Protein AF-A0A1X7T2R7-F1 (afdb_monomer)

Sequence (106 aa):
MIQSKMESTTELTEEDEVELELRLSHFENLMDTRPVLLSSVLLRQNPHNVHEWHKRVALFEGRPSDIIKTFTEAVQAVNIEQAVGKPHTLWTAFAMFYETNNQLPE

Secondary structure (DSSP, 8-state):
--GGGTS------HHHHHHHHHHHHHHHHHHHHHHHHHHHHHHHH-TTBHHHHHHHHHTTTT-HHHHHHHHHHHHHH--GGG-BS-THHHHHHHHHHHHHTT----

Nearest PDB structures (foldseek):
  9fmd-assembly1_I  TM=8.246E-01  e=4.331E-09  Homo sapiens
  8xi2-assembly1_I  TM=9.491E-01  e=4.012E-07  Chlamydomonas reinhardtii
  8ch6-assembly1_z  TM=8.178E-01  e=5.324E-08  Homo sapiens
  8ro1-assembly1_I  TM=8.751E-01  e=1.484E-05  Caenorhabditis elegans

Radius of gyration: 22.39 Å; Cα contacts (8 Å, |Δi|>4): 59; chains: 1; bounding box: 40×24×78 Å

InterPro domains:
  IPR045075 Pre-mRNA-splicing factor Syf1-like [PTHR11246] (19-103)
  IPR056350 Pre-mRNA-splicing factor SYF1, central HAT repeats domain [PF23220] (4-78)

pLDDT: mean 86.32, std 13.49, range [44.16, 95.25]

Solvent-accessible surface area (backbone atoms only — not comparable to full-atom values): 6230 Å² total; per-residue (Å²): 133,71,69,76,69,71,70,67,68,66,82,72,46,76,66,54,50,52,52,49,51,54,52,48,54,52,49,50,53,53,59,70,47,43,64,59,52,52,44,52,52,54,39,70,75,42,53,26,35,45,62,60,51,54,53,47,42,62,75,31,67,98,36,68,71,57,32,54,50,50,53,54,50,46,65,74,53,39,47,80,93,68,39,46,74,61,68,68,52,58,57,52,53,52,51,51,52,36,56,76,65,70,66,63,81,133

Mean predicted aligned error: 8.52 Å

Structure (mmCIF, N/CA/C/O backbone):
data_AF-A0A1X7T2R7-F1
#
_entry.id   AF-A0A1X7T2R7-F1
#
loop_
_atom_site.group_PDB
_atom_site.id
_atom_site.type_symbol
_atom_site.label_atom_id
_atom_site.label_alt_id
_atom_site.label_comp_id
_atom_site.label_asym_id
_atom_site.label_entity_id
_atom_site.label_seq_id
_atom_site.pdbx_PDB_ins_code
_atom_site.Cartn_x
_atom_site.Cartn_y
_atom_site.Cartn_z
_atom_site.occupancy
_atom_site.B_iso_or_equiv
_atom_site.auth_seq_id
_atom_site.auth_comp_id
_atom_site.auth_asym_id
_atom_site.auth_atom_id
_atom_site.pdbx_PDB_model_num
ATOM 1 N N . MET A 1 1 ? -4.208 -5.221 54.210 1.00 45.84 1 MET A N 1
ATOM 2 C CA . MET A 1 1 ? -4.903 -4.029 53.664 1.00 45.84 1 MET A CA 1
ATOM 3 C C . MET A 1 1 ? -4.746 -3.844 52.148 1.00 45.84 1 MET A C 1
ATOM 5 O O . MET A 1 1 ? -5.230 -2.845 51.638 1.00 45.84 1 MET A O 1
ATOM 9 N N . ILE A 1 2 ? -4.127 -4.776 51.405 1.00 50.03 2 ILE A N 1
ATOM 10 C CA . ILE A 1 2 ? -3.996 -4.664 49.935 1.00 50.03 2 ILE A CA 1
ATOM 11 C C . ILE A 1 2 ? -5.065 -5.498 49.196 1.00 50.03 2 ILE A C 1
ATOM 13 O O . ILE A 1 2 ? -5.468 -5.125 48.104 1.00 50.03 2 ILE A O 1
ATOM 17 N N . GLN A 1 3 ? -5.614 -6.553 49.815 1.00 44.97 3 GLN A N 1
ATOM 18 C CA . GLN A 1 3 ? -6.661 -7.385 49.196 1.00 44.97 3 GLN A CA 1
ATOM 19 C C . GLN A 1 3 ? -8.014 -6.670 49.034 1.00 44.97 3 GLN A C 1
ATOM 21 O O . GLN A 1 3 ? -8.621 -6.780 47.978 1.00 44.97 3 GLN A O 1
ATOM 26 N N . SER A 1 4 ? -8.435 -5.832 49.987 1.00 44.16 4 SER A N 1
ATOM 27 C CA . SER A 1 4 ? -9.729 -5.124 49.899 1.00 44.16 4 SER A CA 1
ATOM 28 C C . SER A 1 4 ? -9.790 -4.008 48.850 1.00 44.16 4 SER A C 1
ATOM 30 O O . SER A 1 4 ? -10.836 -3.394 48.684 1.00 44.16 4 SER A O 1
ATOM 32 N N . LYS A 1 5 ? -8.687 -3.707 48.149 1.00 46.25 5 LYS A N 1
ATOM 33 C CA . LYS A 1 5 ? -8.679 -2.716 47.059 1.00 46.25 5 LYS A CA 1
ATOM 34 C C . LYS A 1 5 ? -8.824 -3.347 45.672 1.00 46.25 5 LYS A C 1
ATOM 36 O O . LYS A 1 5 ? -9.016 -2.612 44.713 1.00 46.25 5 LYS A O 1
ATOM 41 N N . MET A 1 6 ? -8.760 -4.679 45.584 1.00 48.47 6 MET A N 1
ATOM 42 C CA . MET A 1 6 ? -9.027 -5.439 44.355 1.00 48.47 6 MET A CA 1
ATOM 43 C C . MET A 1 6 ? -10.481 -5.928 44.258 1.00 48.47 6 MET A C 1
ATOM 45 O O . MET A 1 6 ? -10.887 -6.358 43.189 1.00 48.47 6 MET A O 1
ATOM 49 N N . GLU A 1 7 ? -11.259 -5.833 45.342 1.00 45.34 7 GLU A N 1
ATOM 50 C CA . GLU A 1 7 ? -12.683 -6.222 45.394 1.00 45.34 7 GLU A CA 1
ATOM 51 C C . GLU A 1 7 ? -13.653 -5.053 45.178 1.00 45.34 7 GLU A C 1
ATOM 53 O O . GLU A 1 7 ? -14.857 -5.262 45.107 1.00 45.34 7 GLU A O 1
ATOM 58 N N . SER A 1 8 ? -13.158 -3.823 45.010 1.00 45.84 8 SER A N 1
ATOM 59 C CA . SER A 1 8 ? -13.969 -2.733 44.456 1.00 45.84 8 SER A CA 1
ATOM 60 C C . SER A 1 8 ? -13.907 -2.793 42.932 1.00 45.84 8 SER A C 1
ATOM 62 O O . SER A 1 8 ? -13.484 -1.839 42.279 1.00 45.84 8 SER A O 1
ATOM 64 N N . THR A 1 9 ? -14.295 -3.928 42.352 1.00 53.00 9 THR A N 1
ATOM 65 C CA . THR A 1 9 ? -14.835 -3.919 40.995 1.00 53.00 9 THR A CA 1
ATOM 66 C C . THR A 1 9 ? -16.160 -3.190 41.131 1.00 53.00 9 THR A C 1
ATOM 68 O O . THR A 1 9 ? -17.171 -3.789 41.476 1.00 53.00 9 THR A O 1
ATOM 71 N N . THR A 1 10 ? -16.098 -1.860 41.036 1.00 59.00 10 THR A N 1
ATOM 72 C CA . THR A 1 10 ? -17.259 -0.983 40.924 1.00 59.00 10 THR A CA 1
ATOM 73 C 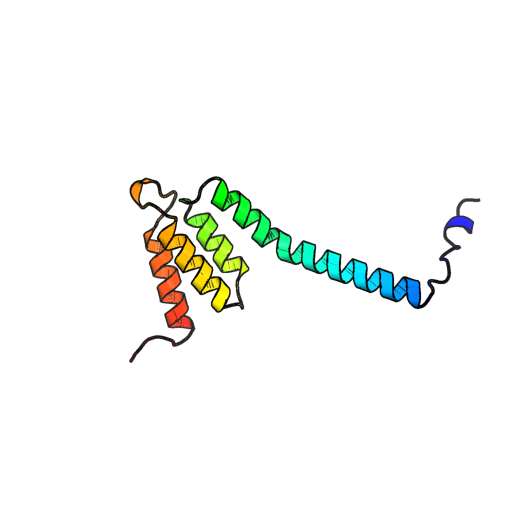C . THR A 1 10 ? -18.231 -1.671 39.979 1.00 59.00 10 THR A C 1
ATOM 75 O O . THR A 1 10 ? -17.814 -2.027 38.878 1.00 59.00 10 THR A O 1
ATOM 78 N N . GLU A 1 11 ? -19.454 -1.951 40.433 1.00 65.06 11 GLU A N 1
ATOM 79 C CA . GLU A 1 11 ? -20.509 -2.463 39.561 1.00 65.06 11 GLU A CA 1
ATOM 80 C C . GLU A 1 11 ? -20.598 -1.487 38.384 1.00 65.06 11 GLU A C 1
ATOM 82 O O . GLU A 1 11 ? -20.989 -0.333 38.566 1.00 65.06 11 GLU A O 1
ATOM 87 N N . LEU A 1 12 ? -20.083 -1.903 37.224 1.00 68.31 12 LEU A N 1
ATOM 88 C CA . LEU A 1 12 ? -20.132 -1.103 36.010 1.00 68.31 12 LEU A CA 1
ATOM 89 C C . LEU A 1 12 ? -21.610 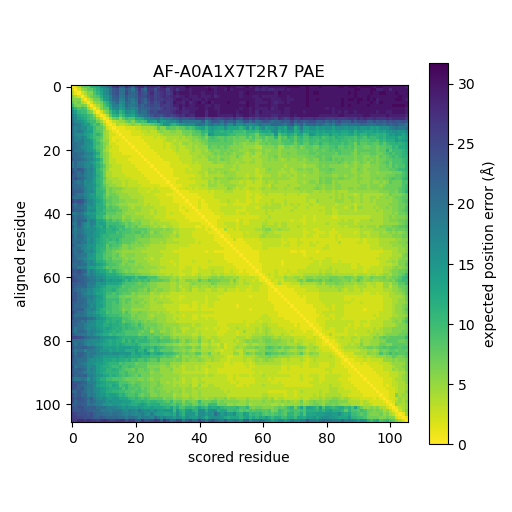-0.951 35.684 1.00 68.31 12 LEU A C 1
ATOM 91 O O . LEU A 1 12 ? -22.340 -1.941 35.625 1.00 68.31 12 LEU A O 1
ATOM 95 N N . THR A 1 13 ? -22.069 0.286 35.555 1.00 84.69 13 THR A N 1
ATOM 96 C CA . THR A 1 13 ? -23.436 0.513 35.098 1.00 84.69 13 THR A CA 1
ATOM 97 C C . THR A 1 13 ? -23.539 0.114 33.626 1.00 84.69 13 THR A C 1
ATOM 99 O O . THR A 1 13 ? -22.538 0.114 32.909 1.00 84.69 13 THR A O 1
ATOM 102 N N . GLU A 1 14 ? -24.744 -0.195 33.142 1.00 85.94 14 GLU A N 1
ATOM 103 C CA . GLU A 1 14 ? -24.959 -0.473 31.710 1.00 85.94 14 GLU A CA 1
ATOM 104 C C . GLU A 1 14 ? -24.452 0.690 30.827 1.00 85.94 14 GLU A C 1
ATOM 106 O O . GLU A 1 14 ? -23.954 0.472 29.725 1.00 85.94 14 GLU A O 1
ATOM 111 N N . GLU A 1 15 ? -24.506 1.931 31.328 1.00 88.44 15 GLU A N 1
ATOM 112 C CA . GLU A 1 15 ? -23.949 3.110 30.653 1.00 88.44 15 GLU A CA 1
ATOM 113 C C . GLU A 1 15 ? -22.410 3.076 30.582 1.00 88.44 15 GLU A C 1
ATOM 115 O O . GLU A 1 15 ? -21.841 3.395 29.534 1.00 88.44 15 GLU A O 1
ATOM 120 N N . ASP A 1 16 ? -21.734 2.643 31.653 1.00 90.25 16 ASP A N 1
ATOM 121 C CA . ASP A 1 16 ? -20.272 2.487 31.681 1.00 90.25 16 ASP A CA 1
ATOM 122 C C . ASP A 1 16 ? -19.798 1.373 30.730 1.00 90.25 16 ASP A C 1
ATOM 124 O O . ASP A 1 16 ? -18.747 1.500 30.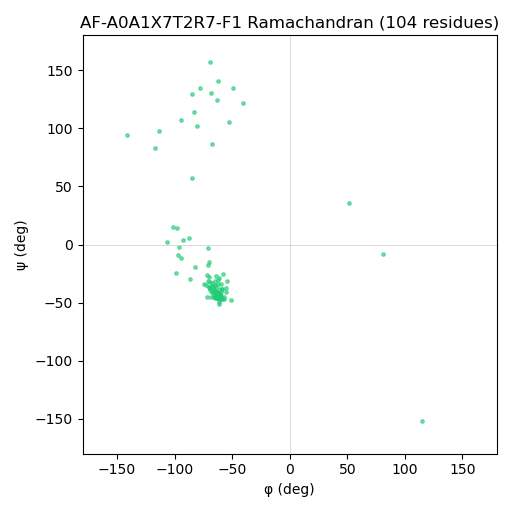094 1.00 90.25 16 ASP A O 1
ATOM 128 N N . GLU A 1 17 ? -20.568 0.285 30.606 1.00 88.75 17 GLU A N 1
ATOM 129 C CA . GLU A 1 17 ? -20.278 -0.815 29.677 1.00 88.75 17 GLU A CA 1
ATOM 130 C C . GLU A 1 17 ? -20.385 -0.364 28.216 1.00 88.75 17 GLU A C 1
ATOM 132 O O . GLU A 1 17 ? -19.479 -0.624 27.420 1.00 88.75 17 GLU A O 1
ATOM 137 N N . VAL A 1 18 ? -21.439 0.384 27.876 1.00 93.19 18 VAL A N 1
ATOM 138 C CA . VAL A 1 18 ? -21.630 0.950 26.531 1.00 93.19 18 VAL A CA 1
ATOM 139 C C . VAL A 1 18 ? -20.532 1.962 26.193 1.00 93.19 18 VAL A C 1
ATOM 141 O O . VAL A 1 18 ? -20.003 1.963 25.078 1.00 93.19 18 VAL A O 1
ATOM 144 N N . GLU A 1 19 ? -20.146 2.822 27.141 1.00 94.00 19 GLU A N 1
ATOM 145 C CA . GLU A 1 19 ? -19.043 3.760 26.923 1.00 94.00 19 GLU A CA 1
ATOM 146 C C . GLU A 1 19 ? -17.712 3.025 26.704 1.00 94.00 19 GLU A C 1
ATOM 148 O O . GLU A 1 19 ? -16.918 3.404 25.831 1.00 94.00 19 GLU A O 1
ATOM 153 N N . LEU A 1 20 ? -17.458 1.965 27.475 1.00 93.06 20 LEU A N 1
ATOM 154 C CA . LEU A 1 20 ? -16.268 1.140 27.317 1.00 93.06 20 LEU A CA 1
ATOM 155 C C . LEU A 1 20 ? -16.238 0.465 25.941 1.00 93.06 20 LEU A C 1
ATOM 157 O O . LEU A 1 20 ? -15.211 0.534 25.264 1.00 93.06 20 LEU A O 1
ATOM 161 N N . GLU A 1 21 ? -17.349 -0.126 25.504 1.00 94.00 21 GLU A N 1
ATOM 162 C CA . GLU A 1 21 ? -17.465 -0.759 24.188 1.00 94.00 21 GLU A CA 1
ATOM 163 C C . GLU A 1 21 ? -17.209 0.245 23.056 1.00 94.00 21 GLU A C 1
ATOM 165 O O . GLU A 1 21 ? -16.418 -0.024 22.148 1.00 94.00 21 GLU A O 1
ATOM 170 N N . LEU A 1 22 ? -17.773 1.454 23.148 1.00 95.25 22 LEU A N 1
ATOM 171 C CA . LEU A 1 22 ? -17.524 2.517 22.172 1.00 95.25 22 LEU A CA 1
ATOM 172 C C . LEU A 1 22 ? -16.039 2.913 22.118 1.00 95.25 22 LEU A C 1
ATOM 174 O O . LEU A 1 22 ? -15.474 3.101 21.037 1.00 95.25 22 LEU A O 1
ATOM 178 N N . ARG A 1 23 ? -15.382 3.046 23.277 1.00 94.62 23 ARG A N 1
ATOM 179 C CA . ARG A 1 23 ? -13.947 3.373 23.346 1.00 94.62 23 ARG A CA 1
ATOM 180 C C . ARG A 1 23 ? -13.084 2.250 22.776 1.00 94.62 23 ARG A C 1
ATOM 182 O O . ARG A 1 23 ? -12.108 2.548 22.085 1.00 94.62 23 ARG A O 1
ATOM 189 N N . LEU A 1 24 ? -13.437 0.992 23.035 1.00 95.06 24 LEU A N 1
ATOM 190 C CA . LEU A 1 24 ? -12.748 -0.170 22.477 1.00 95.06 24 LEU A CA 1
ATOM 191 C C . LEU A 1 24 ? -12.913 -0.228 20.956 1.00 95.06 24 LEU A C 1
ATOM 193 O O . LEU A 1 24 ? -11.911 -0.320 20.256 1.00 95.06 24 LEU A O 1
ATOM 197 N N . SER A 1 25 ? -14.127 -0.029 20.441 1.00 94.75 25 SER A N 1
ATOM 198 C CA . SER A 1 25 ? -14.401 0.039 19.000 1.00 94.75 25 SER A CA 1
ATOM 199 C C . SER A 1 25 ? -13.576 1.130 18.299 1.00 94.75 25 SER A C 1
ATOM 201 O O . SER A 1 25 ? -12.944 0.898 17.264 1.00 94.75 25 SER A O 1
ATOM 203 N N . HIS A 1 26 ? -13.495 2.328 18.890 1.00 94.69 26 HIS A N 1
ATOM 204 C CA . HIS A 1 26 ? -12.627 3.388 18.371 1.00 94.69 26 HIS A CA 1
ATOM 205 C C . HIS A 1 26 ? -11.143 3.012 18.410 1.00 94.69 26 HIS A C 1
ATOM 207 O O . HIS A 1 26 ? -10.402 3.325 17.475 1.00 94.69 26 HIS A O 1
ATOM 213 N N . PHE A 1 27 ? -10.692 2.366 19.485 1.00 95.12 27 PHE A N 1
ATOM 214 C CA . PHE A 1 27 ? -9.307 1.931 19.613 1.00 95.12 27 PHE A CA 1
ATOM 215 C C . PHE A 1 27 ? -8.949 0.873 18.567 1.00 95.12 27 PHE A C 1
ATOM 217 O O . PHE A 1 27 ? -7.913 1.003 17.918 1.00 95.12 27 PHE A O 1
ATOM 224 N N . GLU A 1 28 ? -9.805 -0.126 18.361 1.00 94.25 28 GLU A N 1
ATOM 225 C CA . GLU A 1 28 ? -9.636 -1.165 17.342 1.00 94.25 28 GLU A CA 1
ATOM 226 C C . GLU A 1 28 ? -9.514 -0.550 15.946 1.00 94.25 28 GLU A C 1
ATOM 228 O O . GLU A 1 28 ? -8.531 -0.798 15.251 1.00 94.25 28 GLU A O 1
ATOM 233 N N . ASN A 1 29 ? -10.396 0.388 15.593 1.00 91.94 29 ASN A N 1
ATOM 234 C CA . ASN A 1 29 ? -10.301 1.112 14.324 1.00 91.94 29 ASN A CA 1
ATOM 235 C C . ASN A 1 29 ? -8.963 1.879 14.173 1.00 91.94 29 ASN A C 1
ATOM 237 O O . ASN A 1 29 ? -8.344 1.909 13.104 1.00 91.94 29 ASN A O 1
ATOM 241 N N . LEU A 1 30 ? -8.447 2.484 15.249 1.00 92.94 30 LEU A N 1
ATOM 242 C CA . LEU A 1 30 ? -7.123 3.121 15.229 1.00 92.94 30 LEU A CA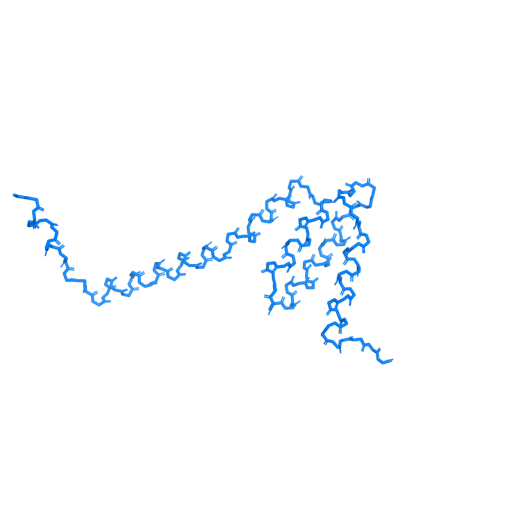 1
ATOM 243 C C . LEU A 1 30 ? -5.979 2.107 15.079 1.00 92.94 30 LEU A C 1
ATOM 245 O O . LEU A 1 30 ? -4.970 2.408 14.434 1.00 92.94 30 LEU A O 1
ATOM 249 N N . MET A 1 31 ? -6.107 0.918 15.671 1.00 92.94 31 MET A N 1
ATOM 250 C CA . MET A 1 31 ? -5.135 -0.162 15.490 1.00 92.94 31 MET A CA 1
ATOM 251 C C . MET A 1 31 ? -5.126 -0.652 14.040 1.00 92.94 31 MET A C 1
ATOM 253 O O . MET A 1 31 ? -4.046 -0.771 13.459 1.00 92.94 31 MET A O 1
ATOM 257 N N . ASP A 1 32 ? -6.301 -0.835 13.441 1.00 89.81 32 ASP A N 1
ATOM 258 C CA . ASP A 1 32 ? -6.467 -1.315 12.067 1.00 89.81 32 ASP A CA 1
ATOM 259 C C . ASP A 1 32 ? -5.963 -0.306 11.028 1.00 89.81 32 ASP A C 1
ATOM 261 O O . ASP A 1 32 ? -5.406 -0.674 9.993 1.00 89.81 32 ASP A O 1
ATOM 265 N N . THR A 1 33 ? -6.096 0.993 11.307 1.00 90.94 33 THR A N 1
ATOM 266 C CA . THR A 1 33 ? -5.645 2.062 10.397 1.00 90.94 33 THR A CA 1
ATOM 267 C C . THR A 1 33 ? -4.149 2.372 10.505 1.00 90.94 33 THR A C 1
ATOM 269 O O . THR A 1 33 ? -3.560 2.926 9.567 1.00 90.94 33 THR A O 1
ATOM 272 N N . ARG A 1 34 ? -3.486 1.984 11.604 1.00 93.88 34 ARG A N 1
ATOM 273 C CA . ARG A 1 34 ? -2.055 2.243 11.850 1.00 93.88 34 ARG A CA 1
ATOM 274 C C . ARG A 1 34 ? -1.131 1.817 10.694 1.00 93.88 34 ARG A C 1
ATOM 276 O O . ARG A 1 34 ? -0.280 2.632 10.321 1.00 93.88 34 ARG A O 1
ATOM 283 N N . PRO A 1 35 ? -1.240 0.610 10.100 1.00 91.69 35 PRO A N 1
ATOM 284 C CA . PRO A 1 35 ? -0.347 0.182 9.020 1.00 91.69 35 PRO A CA 1
ATOM 285 C C . PRO A 1 35 ? -0.451 1.080 7.780 1.00 91.69 35 PRO A C 1
ATOM 287 O O . PRO A 1 35 ? 0.560 1.419 7.161 1.00 91.69 35 PRO A O 1
ATOM 290 N N . VAL A 1 36 ? -1.666 1.532 7.450 1.00 90.81 36 VAL A N 1
ATOM 291 C CA . VAL A 1 36 ? -1.932 2.408 6.297 1.00 90.81 36 VAL A CA 1
ATOM 292 C C . VAL A 1 36 ? -1.346 3.804 6.522 1.00 90.81 36 VAL A C 1
ATOM 294 O O . VAL A 1 36 ? -0.770 4.408 5.609 1.00 90.81 36 VAL A O 1
ATOM 297 N N . LEU A 1 37 ? -1.445 4.324 7.747 1.00 91.00 37 LEU A N 1
ATOM 298 C CA . LEU A 1 37 ? -0.848 5.607 8.116 1.00 91.00 37 LEU A CA 1
ATOM 299 C C . LEU A 1 37 ? 0.680 5.549 8.063 1.00 91.00 37 LEU A C 1
ATOM 301 O O . LEU A 1 37 ? 1.302 6.444 7.489 1.00 91.00 37 LEU A O 1
ATOM 305 N N . LEU A 1 38 ? 1.282 4.472 8.575 1.00 93.12 38 LEU A N 1
ATOM 306 C CA . LEU A 1 38 ? 2.727 4.268 8.502 1.00 93.12 38 LEU A CA 1
ATOM 307 C C . LEU A 1 38 ? 3.209 4.206 7.046 1.00 93.12 38 LEU A C 1
ATOM 309 O O . LEU A 1 38 ? 4.140 4.922 6.679 1.00 93.12 38 LEU A O 1
ATOM 313 N N . SER A 1 39 ? 2.525 3.431 6.199 1.00 92.31 39 SER A N 1
ATOM 314 C CA . SER A 1 39 ? 2.792 3.397 4.755 1.00 92.31 39 SER A CA 1
ATOM 315 C C . SER A 1 39 ? 2.710 4.796 4.126 1.00 92.31 39 SER A C 1
ATOM 317 O O . SER A 1 39 ? 3.559 5.174 3.321 1.00 92.31 39 SER A O 1
ATOM 319 N N . SER A 1 40 ? 1.731 5.609 4.530 1.00 92.69 40 SER A N 1
ATOM 320 C CA . SER A 1 40 ? 1.578 6.983 4.031 1.00 92.69 40 SER A CA 1
ATOM 321 C C . SER A 1 40 ? 2.748 7.892 4.420 1.00 92.69 40 SER A C 1
ATOM 323 O O . SER A 1 40 ? 3.140 8.748 3.630 1.00 92.69 40 SER A O 1
ATOM 325 N N . VAL A 1 41 ? 3.325 7.717 5.612 1.00 94.31 41 VAL A N 1
ATOM 326 C CA . VAL A 1 41 ? 4.517 8.468 6.038 1.00 94.31 41 VAL A CA 1
ATOM 327 C C . VAL A 1 41 ? 5.742 8.047 5.225 1.00 94.31 41 VAL A C 1
ATOM 329 O O . VAL A 1 41 ? 6.462 8.915 4.733 1.00 94.31 41 VAL A O 1
ATOM 332 N N . LEU A 1 42 ? 5.953 6.743 5.023 1.00 92.56 42 LEU A N 1
ATOM 333 C CA . LEU A 1 42 ? 7.090 6.225 4.251 1.00 92.56 42 LEU A CA 1
ATOM 334 C C . LEU A 1 42 ? 7.059 6.698 2.791 1.00 92.56 42 LEU A C 1
ATOM 336 O O . LEU A 1 42 ? 8.079 7.135 2.259 1.00 92.56 42 LEU A O 1
ATOM 340 N N . LEU A 1 43 ? 5.881 6.705 2.166 1.00 93.06 43 LEU A N 1
ATOM 341 C CA . LEU A 1 43 ? 5.719 7.194 0.795 1.00 93.06 43 LEU A CA 1
ATOM 342 C C . LEU A 1 43 ? 5.877 8.715 0.673 1.00 93.06 43 LEU A C 1
ATOM 344 O O . LEU A 1 43 ? 6.322 9.197 -0.362 1.00 93.06 43 LEU A O 1
ATOM 348 N N . ARG A 1 44 ? 5.574 9.491 1.722 1.00 92.94 44 ARG A N 1
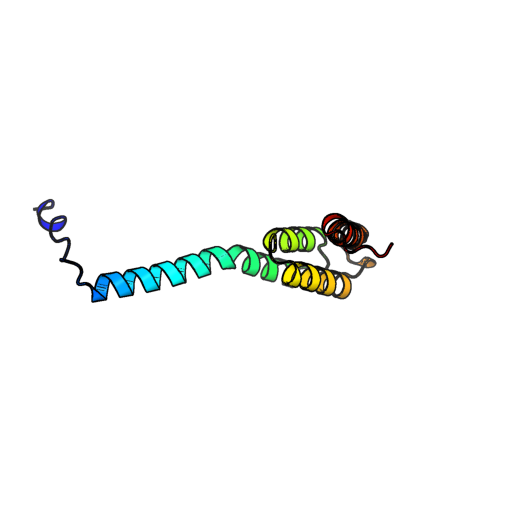ATOM 349 C CA . ARG A 1 44 ? 5.886 10.934 1.742 1.00 92.94 44 ARG A CA 1
ATOM 350 C C . ARG A 1 44 ? 7.383 11.204 1.866 1.00 92.94 44 ARG A C 1
ATOM 352 O O . ARG A 1 44 ? 7.846 12.217 1.354 1.00 92.94 44 ARG A O 1
ATOM 359 N N . GLN A 1 45 ? 8.125 10.329 2.547 1.00 92.31 45 GLN A N 1
ATOM 360 C CA . GLN A 1 45 ? 9.583 10.434 2.643 1.00 92.31 45 GLN A CA 1
ATOM 361 C C . GLN A 1 45 ? 10.258 10.091 1.315 1.00 92.31 45 GLN A C 1
ATOM 363 O O . GLN A 1 45 ? 11.168 10.798 0.892 1.00 92.31 45 GLN A O 1
ATOM 368 N N . ASN A 1 46 ? 9.820 9.011 0.663 1.00 91.69 46 ASN A N 1
ATOM 369 C CA . ASN A 1 46 ? 10.321 8.617 -0.646 1.00 91.69 46 ASN A CA 1
ATOM 370 C C . ASN A 1 46 ? 9.179 8.086 -1.532 1.00 91.69 46 ASN A C 1
ATOM 372 O O . ASN A 1 46 ? 8.882 6.886 -1.498 1.00 91.69 46 ASN A O 1
ATOM 376 N N . PRO A 1 47 ? 8.572 8.948 -2.367 1.00 92.88 47 PRO A N 1
ATOM 377 C CA . PRO A 1 47 ? 7.473 8.551 -3.246 1.00 92.88 47 PRO A CA 1
ATOM 378 C C . PRO A 1 47 ? 7.922 7.636 -4.392 1.00 92.88 47 PRO A C 1
ATOM 380 O O . PRO A 1 47 ? 7.089 6.987 -5.021 1.00 92.88 47 PRO A O 1
ATOM 383 N N . HIS A 1 48 ? 9.227 7.544 -4.660 1.00 92.56 48 HIS A N 1
ATOM 384 C CA . HIS A 1 48 ? 9.793 6.728 -5.736 1.00 92.56 48 HIS A CA 1
ATOM 385 C C . HIS A 1 48 ? 10.200 5.321 -5.268 1.00 92.56 48 HIS A C 1
ATOM 387 O O . HIS A 1 48 ? 10.760 4.540 -6.042 1.00 92.56 48 HIS A O 1
ATOM 393 N N . ASN A 1 49 ? 9.928 4.967 -4.007 1.00 93.69 49 ASN A N 1
ATOM 394 C CA . ASN A 1 49 ? 10.195 3.634 -3.486 1.00 93.69 49 ASN A CA 1
ATOM 395 C C . ASN A 1 49 ? 9.092 2.652 -3.897 1.00 93.69 49 ASN A C 1
ATOM 397 O O . ASN A 1 49 ? 8.019 2.589 -3.299 1.00 93.69 49 ASN A O 1
ATOM 401 N N . VAL A 1 50 ? 9.394 1.834 -4.903 1.00 92.75 50 VAL A N 1
ATOM 402 C CA . VAL A 1 50 ? 8.456 0.859 -5.472 1.00 92.75 50 VAL A CA 1
ATOM 403 C C . VAL A 1 50 ? 8.074 -0.227 -4.462 1.00 92.75 50 VAL A C 1
ATOM 405 O O . VAL A 1 50 ? 6.957 -0.737 -4.483 1.00 92.75 50 VAL A O 1
ATOM 408 N N . HIS A 1 51 ? 8.979 -0.585 -3.552 1.00 93.19 51 HIS A N 1
ATOM 409 C CA . HIS A 1 51 ? 8.730 -1.649 -2.585 1.00 93.19 51 HIS A CA 1
ATOM 410 C C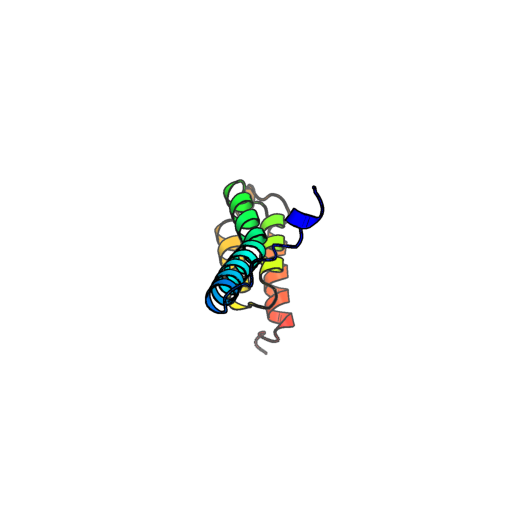 . HIS A 1 51 ? 7.682 -1.242 -1.538 1.00 93.19 51 HIS A C 1
ATOM 412 O O . HIS A 1 51 ? 6.836 -2.052 -1.162 1.00 93.19 51 HIS A O 1
ATOM 418 N N . GLU A 1 52 ? 7.688 0.024 -1.115 1.00 93.88 52 GLU A N 1
ATOM 419 C CA . GLU A 1 52 ? 6.678 0.558 -0.193 1.00 93.88 52 GLU A CA 1
ATOM 420 C C . GLU A 1 52 ? 5.295 0.679 -0.846 1.00 93.88 52 GLU A C 1
ATOM 422 O O . GLU A 1 52 ? 4.283 0.438 -0.186 1.00 93.88 52 GLU A O 1
ATOM 427 N N . TRP A 1 53 ? 5.235 0.952 -2.154 1.00 94.75 53 TRP A N 1
ATOM 428 C CA . TRP A 1 53 ? 3.980 0.900 -2.910 1.00 94.75 53 TRP A CA 1
ATOM 429 C C . TRP A 1 53 ? 3.381 -0.511 -2.945 1.00 94.75 53 TRP A C 1
ATOM 431 O O . TRP A 1 53 ? 2.190 -0.668 -2.684 1.00 94.75 53 TRP A O 1
ATOM 441 N N . HIS A 1 54 ? 4.194 -1.548 -3.173 1.00 93.19 54 HIS A N 1
ATOM 442 C CA . HIS A 1 54 ? 3.726 -2.943 -3.118 1.00 93.19 54 HIS A CA 1
ATOM 443 C C . HIS A 1 54 ? 3.227 -3.340 -1.728 1.00 93.19 54 HIS A C 1
ATOM 445 O O . HIS A 1 54 ? 2.161 -3.939 -1.602 1.00 93.19 54 HIS A O 1
ATOM 451 N N . LYS A 1 55 ? 3.951 -2.957 -0.668 1.00 93.50 55 LYS A N 1
ATOM 452 C CA . LYS A 1 55 ? 3.495 -3.188 0.712 1.00 93.50 55 LYS A CA 1
ATOM 453 C C . LYS A 1 55 ? 2.158 -2.510 0.984 1.00 93.50 55 LYS A C 1
ATOM 455 O O . LYS A 1 55 ? 1.298 -3.106 1.619 1.00 93.50 55 LYS A O 1
ATOM 460 N N . ARG A 1 56 ? 1.963 -1.283 0.490 1.00 93.69 56 ARG A N 1
ATOM 461 C CA . ARG A 1 56 ? 0.692 -0.563 0.627 1.00 93.69 56 ARG A CA 1
ATOM 462 C C . ARG A 1 56 ? -0.458 -1.303 -0.044 1.00 93.69 56 ARG A C 1
ATOM 464 O O . ARG A 1 56 ? -1.527 -1.384 0.543 1.00 93.69 56 ARG A O 1
ATOM 471 N N . VAL A 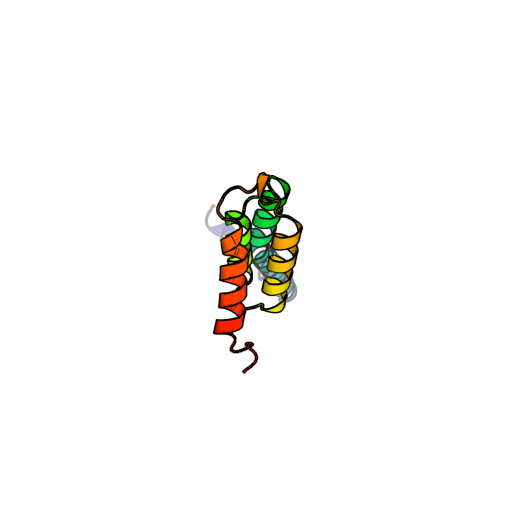1 57 ? -0.239 -1.853 -1.237 1.00 93.00 57 VAL A N 1
ATOM 472 C CA . VAL A 1 57 ? -1.253 -2.647 -1.945 1.00 93.00 57 VAL A CA 1
ATOM 473 C C . VAL A 1 57 ? -1.664 -3.875 -1.130 1.00 93.00 57 VAL A C 1
ATOM 475 O O . VAL A 1 57 ? -2.858 -4.123 -0.996 1.00 93.00 57 VAL A O 1
ATOM 478 N N . ALA A 1 58 ? -0.708 -4.579 -0.518 1.00 91.81 58 ALA A N 1
ATOM 479 C CA . ALA A 1 58 ? -1.001 -5.726 0.347 1.00 91.81 58 ALA A CA 1
ATOM 480 C C . ALA A 1 58 ? -1.859 -5.351 1.578 1.00 91.81 58 ALA A C 1
ATOM 482 O O . ALA A 1 58 ? -2.667 -6.144 2.044 1.00 91.81 58 ALA A O 1
ATOM 483 N N . LEU A 1 59 ? -1.763 -4.113 2.085 1.00 91.38 59 LEU A N 1
ATOM 484 C CA . LEU A 1 59 ? -2.627 -3.635 3.181 1.00 91.38 59 LEU A CA 1
ATOM 485 C C . LEU A 1 59 ? -4.093 -3.417 2.762 1.00 91.38 59 LEU A C 1
ATOM 487 O O . LEU A 1 59 ? -4.969 -3.295 3.619 1.00 91.38 59 LEU A O 1
ATOM 491 N N . PHE A 1 60 ? -4.364 -3.319 1.460 1.00 90.25 60 PHE A N 1
ATOM 492 C CA . PHE A 1 60 ? -5.704 -3.119 0.905 1.00 90.25 60 PHE A CA 1
ATOM 493 C C . PHE A 1 60 ? -6.321 -4.414 0.356 1.00 90.25 60 PHE A C 1
ATOM 495 O O . PHE A 1 60 ? -7.330 -4.355 -0.348 1.00 90.25 60 PHE A O 1
ATOM 502 N N . GLU A 1 61 ? -5.763 -5.581 0.693 1.00 86.06 61 GLU A N 1
ATOM 503 C CA . GLU A 1 61 ? -6.354 -6.881 0.363 1.00 86.06 61 GLU A CA 1
ATOM 504 C C . GLU A 1 61 ? -7.844 -6.940 0.757 1.00 86.06 61 GLU A C 1
ATOM 506 O O . GLU A 1 61 ? -8.260 -6.460 1.812 1.00 86.06 61 GLU A O 1
ATOM 511 N N . GLY A 1 62 ? -8.682 -7.459 -0.146 1.00 85.06 62 GLY A N 1
ATOM 512 C CA . GLY A 1 62 ? -10.143 -7.487 0.015 1.00 85.06 62 GLY A CA 1
ATOM 513 C C . GLY A 1 62 ? -10.875 -6.182 -0.337 1.00 85.06 62 GLY A C 1
ATOM 514 O O . GLY A 1 62 ? -12.102 -6.186 -0.421 1.00 85.06 62 GLY A O 1
ATOM 515 N N . ARG A 1 63 ? -10.162 -5.077 -0.607 1.00 89.50 63 ARG A N 1
ATOM 516 C CA . ARG A 1 63 ? -10.739 -3.786 -1.031 1.00 89.50 63 ARG A CA 1
ATOM 517 C C . ARG A 1 63 ? -10.257 -3.397 -2.436 1.00 89.50 63 ARG A C 1
ATOM 519 O O . ARG A 1 63 ? -9.325 -2.603 -2.578 1.00 89.50 63 ARG A O 1
ATOM 526 N N . PRO A 1 64 ? -10.894 -3.914 -3.505 1.00 88.56 64 PRO A N 1
ATOM 527 C CA . PRO A 1 64 ? -10.403 -3.749 -4.876 1.00 88.56 64 PRO A CA 1
ATOM 528 C C . PRO A 1 64 ? -10.350 -2.285 -5.342 1.00 88.56 64 PRO A C 1
ATOM 530 O O . PRO A 1 64 ? -9.431 -1.904 -6.065 1.00 88.56 64 PRO A O 1
ATOM 533 N N . SER A 1 65 ? -11.284 -1.440 -4.894 1.00 90.88 65 SER A N 1
ATOM 534 C CA . SER A 1 65 ? -11.285 -0.003 -5.204 1.00 90.88 65 SER A CA 1
ATOM 535 C C . SER A 1 65 ? -10.041 0.714 -4.673 1.00 90.88 65 SER A C 1
ATOM 537 O O . SER A 1 65 ? -9.452 1.539 -5.373 1.00 90.88 65 SER A O 1
ATOM 539 N N . ASP A 1 66 ? -9.620 0.377 -3.451 1.00 92.06 66 ASP A N 1
ATOM 540 C CA . ASP A 1 66 ? -8.463 0.992 -2.797 1.00 92.06 66 ASP A CA 1
ATOM 541 C C . ASP A 1 66 ? -7.151 0.515 -3.433 1.00 92.06 66 ASP A C 1
ATOM 543 O O . ASP A 1 66 ? -6.213 1.303 -3.587 1.00 92.06 66 ASP A O 1
ATOM 547 N N . ILE A 1 67 ? -7.101 -0.750 -3.869 1.00 92.50 67 ILE A N 1
ATOM 548 C CA . ILE A 1 67 ? -5.973 -1.315 -4.621 1.00 92.50 67 ILE A CA 1
ATOM 549 C C . ILE A 1 67 ? -5.775 -0.562 -5.942 1.00 92.50 67 ILE A C 1
ATOM 551 O O . ILE A 1 67 ? -4.674 -0.080 -6.214 1.00 92.50 67 ILE A O 1
ATOM 555 N N . ILE A 1 68 ? -6.837 -0.397 -6.741 1.00 92.06 68 ILE A N 1
ATOM 556 C CA . ILE A 1 68 ? -6.766 0.313 -8.031 1.00 92.06 68 ILE A CA 1
ATOM 557 C C . ILE A 1 68 ? -6.321 1.763 -7.829 1.00 92.06 68 ILE A C 1
ATOM 559 O O . ILE A 1 68 ? -5.440 2.251 -8.545 1.00 92.06 68 ILE A O 1
ATOM 563 N N . LYS A 1 69 ? -6.892 2.444 -6.830 1.00 94.12 69 LYS A N 1
ATOM 564 C CA . LYS A 1 69 ? -6.505 3.813 -6.482 1.00 94.12 69 LYS A CA 1
ATOM 565 C C . LYS A 1 69 ? -5.022 3.891 -6.115 1.00 94.12 69 LYS A C 1
ATOM 567 O O . LYS A 1 69 ? -4.310 4.736 -6.649 1.00 94.12 69 LYS A O 1
ATOM 572 N N . THR A 1 70 ? -4.543 2.971 -5.279 1.00 94.12 70 THR A N 1
ATOM 573 C CA . THR A 1 70 ? -3.140 2.918 -4.846 1.00 94.12 70 THR A CA 1
ATOM 574 C C . THR A 1 70 ? -2.187 2.691 -6.020 1.00 94.12 70 THR A C 1
ATOM 576 O O . THR A 1 70 ? -1.184 3.390 -6.122 1.00 94.12 70 THR A O 1
ATOM 579 N N . PHE A 1 71 ? -2.491 1.766 -6.936 1.00 94.12 71 PHE A N 1
ATOM 580 C CA . PHE A 1 71 ? -1.665 1.560 -8.132 1.00 94.12 71 PHE A CA 1
ATOM 581 C C . PHE A 1 71 ? -1.667 2.774 -9.064 1.00 94.12 71 PHE A C 1
ATOM 583 O O . PHE A 1 71 ? -0.620 3.137 -9.599 1.00 94.12 71 PHE A O 1
ATOM 590 N N . THR A 1 72 ? -2.816 3.432 -9.225 1.00 93.62 72 THR A N 1
ATOM 591 C CA . THR A 1 72 ? -2.931 4.653 -10.035 1.00 93.62 72 THR A CA 1
ATOM 592 C C . THR A 1 72 ? -2.063 5.774 -9.460 1.00 93.62 72 THR A C 1
ATOM 594 O O . THR A 1 72 ? -1.305 6.409 -10.192 1.00 93.62 72 THR A O 1
ATOM 597 N N . GLU A 1 73 ? -2.113 5.976 -8.142 1.00 93.31 73 GLU A N 1
ATOM 598 C CA . GLU A 1 73 ? -1.254 6.931 -7.435 1.00 93.31 73 GLU A CA 1
ATOM 599 C C . GLU A 1 73 ? 0.232 6.553 -7.556 1.00 93.31 73 GLU A C 1
ATOM 601 O O . GLU A 1 73 ? 1.064 7.419 -7.825 1.00 93.31 73 GLU A O 1
ATOM 606 N N . ALA A 1 74 ? 0.571 5.264 -7.434 1.00 93.44 74 ALA A N 1
ATOM 607 C CA . ALA A 1 74 ? 1.944 4.775 -7.548 1.00 93.44 74 ALA A CA 1
ATOM 608 C C . ALA A 1 74 ? 2.555 5.084 -8.921 1.00 93.44 74 ALA A C 1
ATOM 610 O O . ALA A 1 74 ? 3.672 5.591 -9.010 1.00 93.44 74 ALA A O 1
ATOM 611 N N . VAL A 1 75 ? 1.814 4.814 -9.998 1.00 91.25 75 VAL A N 1
ATOM 612 C CA . VAL A 1 75 ? 2.263 5.072 -11.374 1.00 91.25 75 VAL A CA 1
ATOM 613 C C . VAL A 1 75 ? 2.447 6.570 -11.633 1.00 91.25 75 VAL A C 1
ATOM 615 O O . VAL A 1 75 ? 3.364 6.950 -12.355 1.00 91.25 75 VAL A O 1
ATOM 618 N N . GLN A 1 76 ? 1.613 7.423 -11.033 1.00 91.50 76 GLN A N 1
ATOM 619 C CA . GLN A 1 76 ? 1.743 8.878 -11.157 1.00 91.50 76 GLN A CA 1
ATOM 620 C C . GLN A 1 76 ? 2.908 9.447 -10.332 1.00 91.50 76 GLN A C 1
ATOM 622 O O . GLN A 1 76 ? 3.528 10.425 -10.743 1.00 91.50 76 GLN A O 1
ATOM 627 N N . ALA A 1 77 ? 3.207 8.859 -9.170 1.00 91.44 77 ALA A N 1
ATOM 628 C CA . ALA A 1 77 ? 4.215 9.369 -8.241 1.00 91.44 77 ALA A CA 1
ATOM 629 C C . ALA A 1 77 ? 5.644 8.877 -8.536 1.00 91.44 77 ALA A C 1
ATOM 631 O O . ALA A 1 77 ? 6.619 9.564 -8.218 1.00 91.44 77 ALA A O 1
ATOM 632 N N . VAL A 1 78 ? 5.807 7.678 -9.104 1.00 92.50 78 VAL A N 1
ATOM 633 C CA . VAL A 1 78 ? 7.128 7.072 -9.324 1.00 92.50 78 VAL A CA 1
ATOM 634 C C . VAL A 1 78 ? 7.756 7.595 -10.617 1.00 92.50 78 VAL A C 1
ATOM 636 O O . VAL A 1 78 ? 7.308 7.278 -11.715 1.00 92.50 78 VAL A O 1
ATOM 639 N N . ASN A 1 79 ? 8.863 8.331 -10.494 1.00 92.06 79 ASN A N 1
ATOM 640 C CA . ASN A 1 79 ? 9.737 8.630 -11.623 1.00 92.06 79 ASN A CA 1
ATOM 641 C C . ASN A 1 79 ? 10.728 7.472 -11.820 1.00 92.06 79 ASN A C 1
ATOM 643 O O . ASN A 1 79 ? 11.405 7.066 -10.876 1.00 92.06 79 ASN A O 1
ATOM 647 N N . ILE A 1 80 ? 10.832 6.964 -13.050 1.00 89.31 80 ILE A N 1
ATOM 648 C CA . ILE A 1 80 ? 11.694 5.834 -13.420 1.00 89.31 80 ILE A CA 1
ATOM 649 C C . ILE A 1 80 ? 13.170 6.121 -13.104 1.00 89.31 80 ILE A C 1
ATOM 651 O O . ILE A 1 80 ? 13.868 5.226 -12.635 1.00 89.31 80 ILE A O 1
ATOM 655 N N . GLU A 1 81 ? 13.638 7.354 -13.308 1.00 91.12 81 GLU A N 1
ATOM 656 C CA . GLU A 1 81 ? 15.047 7.726 -13.101 1.00 91.12 81 GLU A CA 1
ATOM 657 C C . GLU A 1 81 ? 15.446 7.777 -11.620 1.00 91.12 81 GLU A C 1
ATOM 659 O O . GLU A 1 81 ? 16.610 7.586 -11.277 1.00 91.12 81 GLU A O 1
ATOM 664 N N . GLN A 1 82 ? 14.477 8.026 -10.737 1.00 89.94 82 GLN A N 1
ATOM 665 C CA . GLN A 1 82 ? 14.684 8.189 -9.294 1.00 89.94 82 GLN A CA 1
ATOM 666 C C . GLN A 1 82 ? 14.189 6.978 -8.496 1.00 89.94 82 GLN A C 1
ATOM 668 O O . GLN A 1 82 ? 14.217 6.978 -7.263 1.00 89.94 82 GLN A O 1
ATOM 673 N N . ALA A 1 83 ? 13.701 5.951 -9.190 1.00 90.06 83 ALA A N 1
ATOM 674 C CA . ALA A 1 83 ? 13.045 4.828 -8.560 1.00 90.06 83 ALA A CA 1
ATOM 675 C C . ALA A 1 83 ? 14.017 3.977 -7.747 1.00 90.06 83 ALA A C 1
ATOM 677 O O . ALA A 1 83 ? 15.042 3.501 -8.237 1.00 90.06 83 ALA A O 1
ATOM 678 N N . VAL A 1 84 ? 13.624 3.699 -6.507 1.00 88.25 84 VAL A N 1
ATOM 679 C CA . VAL A 1 84 ? 14.294 2.704 -5.673 1.00 88.25 84 VAL A CA 1
ATOM 680 C C . VAL A 1 84 ? 13.542 1.389 -5.837 1.00 88.25 84 VAL A C 1
ATOM 682 O O . VAL A 1 84 ? 12.417 1.232 -5.360 1.00 88.25 84 VAL A O 1
ATOM 685 N N . GLY A 1 85 ? 14.161 0.450 -6.554 1.00 88.50 85 GLY A N 1
ATOM 686 C CA . GLY A 1 85 ? 13.578 -0.846 -6.896 1.00 88.50 85 GLY A CA 1
ATOM 687 C C . GLY A 1 85 ? 13.349 -1.004 -8.397 1.00 88.50 85 GLY A C 1
ATOM 688 O O . GLY A 1 85 ? 14.078 -0.450 -9.214 1.00 88.50 85 GLY A O 1
ATOM 689 N N . LYS A 1 86 ? 12.353 -1.812 -8.770 1.00 91.12 86 LYS A N 1
ATOM 690 C CA . LYS A 1 86 ? 12.051 -2.156 -10.167 1.00 91.12 86 LYS A CA 1
ATOM 691 C C . LYS A 1 86 ? 10.686 -1.582 -10.578 1.00 91.12 86 LYS A C 1
ATOM 693 O O . LYS A 1 86 ? 9.681 -2.235 -10.304 1.00 91.12 86 LYS A O 1
ATOM 698 N N . PRO A 1 87 ? 10.607 -0.421 -11.254 1.00 89.88 87 PRO A N 1
ATOM 699 C CA . PRO A 1 87 ? 9.334 0.238 -11.591 1.00 89.88 87 PRO A CA 1
ATOM 700 C C . PRO A 1 87 ? 8.348 -0.628 -12.372 1.00 89.88 87 PRO A C 1
ATOM 702 O O . PRO A 1 87 ? 7.153 -0.601 -12.098 1.00 89.88 87 PRO A O 1
ATOM 705 N N . HIS A 1 88 ? 8.845 -1.454 -13.300 1.00 90.62 88 HIS A N 1
ATOM 706 C CA . HIS A 1 88 ? 8.008 -2.347 -14.110 1.00 90.62 88 HIS A CA 1
ATOM 707 C C . HIS A 1 88 ? 7.173 -3.319 -13.267 1.00 90.62 88 HIS A C 1
ATOM 709 O O . HIS A 1 88 ? 6.105 -3.736 -13.699 1.00 90.62 88 HIS A O 1
ATOM 715 N N . THR A 1 89 ? 7.619 -3.642 -12.049 1.00 93.50 89 THR A N 1
ATOM 716 C CA . THR A 1 89 ? 6.882 -4.547 -11.159 1.00 9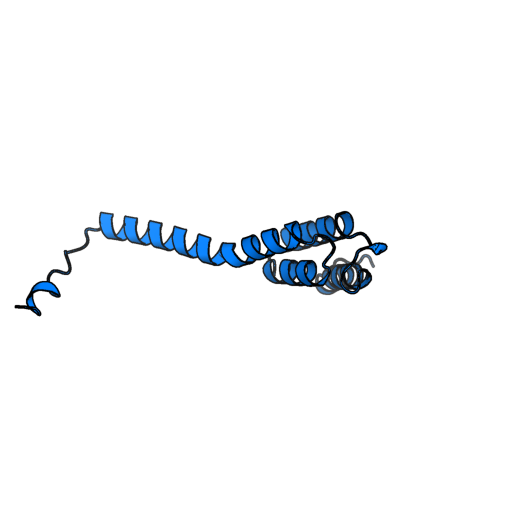3.50 89 THR A CA 1
ATOM 717 C C . THR A 1 89 ? 5.530 -3.985 -10.735 1.00 93.50 89 THR A C 1
ATOM 719 O O . THR A 1 89 ? 4.629 -4.775 -10.485 1.00 93.50 89 THR A O 1
ATOM 722 N N . LEU A 1 90 ? 5.352 -2.655 -10.694 1.00 92.50 90 LEU A N 1
ATOM 723 C CA . LEU A 1 90 ? 4.046 -2.041 -10.424 1.00 92.50 90 LEU A CA 1
ATOM 724 C C . LEU A 1 90 ? 3.045 -2.405 -11.519 1.00 92.50 90 LEU A C 1
ATOM 726 O O . LEU A 1 90 ? 1.943 -2.845 -11.220 1.00 92.50 90 LEU A O 1
ATOM 730 N N . TRP A 1 91 ? 3.462 -2.300 -12.781 1.00 91.69 91 TRP A N 1
ATOM 731 C CA . TRP A 1 91 ? 2.636 -2.666 -13.928 1.00 91.69 91 TRP A CA 1
ATOM 732 C C . TRP A 1 91 ? 2.372 -4.168 -14.001 1.00 91.69 91 TRP A C 1
ATOM 734 O O . TRP A 1 91 ? 1.242 -4.569 -14.260 1.00 91.69 91 TRP A O 1
ATOM 744 N N . THR A 1 92 ? 3.378 -5.006 -13.728 1.00 93.19 92 THR A N 1
ATOM 745 C CA . THR A 1 92 ? 3.192 -6.465 -13.691 1.00 93.19 92 THR A CA 1
ATOM 746 C C . THR A 1 92 ? 2.216 -6.880 -12.590 1.00 93.19 92 THR A C 1
ATOM 748 O O . THR A 1 92 ? 1.321 -7.677 -12.847 1.00 93.19 92 THR A O 1
ATOM 751 N N . ALA A 1 93 ? 2.349 -6.322 -11.382 1.00 91.69 93 ALA A N 1
ATOM 752 C CA . ALA A 1 93 ? 1.438 -6.610 -10.276 1.00 91.69 93 ALA A CA 1
ATOM 753 C C . ALA A 1 93 ? 0.020 -6.094 -10.555 1.00 91.69 93 ALA A C 1
ATOM 755 O O . ALA A 1 93 ? -0.953 -6.781 -10.258 1.00 91.69 93 ALA A O 1
ATOM 756 N N . PHE A 1 94 ? -0.103 -4.922 -11.181 1.00 91.19 94 PHE A N 1
ATOM 757 C CA . PHE A 1 94 ? -1.395 -4.386 -11.594 1.00 91.19 94 PHE A CA 1
ATOM 758 C C . PHE A 1 94 ? -2.070 -5.275 -12.645 1.00 91.19 94 PHE A C 1
ATOM 760 O O . PHE A 1 94 ? -3.248 -5.584 -12.511 1.00 91.19 94 PHE A O 1
ATOM 767 N N . ALA A 1 95 ? -1.330 -5.759 -13.646 1.00 90.25 95 ALA A N 1
ATOM 768 C CA . ALA A 1 95 ? -1.858 -6.693 -14.641 1.00 90.25 95 ALA A CA 1
ATOM 769 C C . ALA A 1 95 ? -2.297 -8.025 -14.007 1.00 90.25 95 ALA A C 1
ATOM 771 O O . ALA A 1 95 ? -3.410 -8.483 -14.255 1.00 90.25 95 ALA A O 1
ATOM 772 N N . MET A 1 96 ? -1.468 -8.595 -13.126 1.00 90.19 96 MET A N 1
ATOM 773 C CA . MET A 1 96 ? -1.782 -9.823 -12.384 1.00 90.19 96 MET A CA 1
ATOM 774 C C . MET A 1 96 ? -3.038 -9.672 -11.513 1.00 90.19 96 MET A C 1
ATOM 776 O O . MET A 1 96 ? -3.813 -10.617 -11.364 1.00 90.19 96 MET A O 1
ATOM 780 N N . PHE A 1 97 ? -3.277 -8.475 -10.969 1.00 89.56 97 PHE A N 1
ATOM 781 C CA . PHE A 1 97 ? -4.502 -8.170 -10.237 1.00 89.56 97 PHE A CA 1
ATOM 782 C C . PHE A 1 97 ? -5.749 -8.242 -11.137 1.00 89.56 97 PHE A C 1
ATOM 784 O O . PHE A 1 97 ? -6.746 -8.833 -10.729 1.00 89.56 97 PHE A O 1
ATOM 791 N N . TYR A 1 98 ? -5.716 -7.713 -12.365 1.00 87.94 98 TYR A N 1
ATOM 792 C CA . TYR A 1 98 ? -6.849 -7.846 -13.300 1.00 87.94 98 TYR A CA 1
ATOM 793 C C . TYR A 1 98 ? -7.038 -9.274 -13.814 1.00 87.94 98 TYR A C 1
ATOM 795 O O . TYR A 1 98 ? -8.176 -9.716 -13.972 1.00 87.94 98 TYR A O 1
ATOM 803 N N . GLU A 1 99 ? -5.941 -9.999 -14.037 1.00 88.69 99 GLU A N 1
ATOM 804 C CA . GLU A 1 99 ? -5.968 -11.409 -14.434 1.00 88.69 99 GLU A CA 1
ATOM 805 C C . GLU A 1 99 ? -6.635 -12.275 -13.358 1.00 88.69 99 GLU A C 1
ATOM 807 O O . GLU A 1 99 ? -7.582 -12.998 -13.648 1.00 88.69 99 GLU A O 1
ATOM 812 N N . THR A 1 100 ? -6.219 -12.130 -12.097 1.00 86.50 100 THR A N 1
ATOM 813 C CA . THR A 1 100 ? -6.775 -12.895 -10.964 1.00 86.50 100 THR A CA 1
ATOM 814 C C . THR A 1 100 ? -8.265 -12.610 -10.746 1.00 86.50 100 THR A C 1
ATOM 816 O O . THR A 1 100 ? -9.013 -13.482 -10.309 1.00 86.50 100 THR A O 1
ATOM 819 N N . ASN A 1 101 ? -8.713 -11.393 -11.064 1.00 85.44 101 ASN A N 1
ATOM 820 C CA . ASN A 1 101 ? -10.112 -10.988 -10.943 1.00 85.44 101 ASN A CA 1
ATOM 821 C C . ASN A 1 101 ? -10.960 -11.316 -12.190 1.00 85.44 101 ASN A C 1
ATOM 823 O O . ASN A 1 101 ? -12.122 -10.914 -12.234 1.00 85.44 101 ASN A O 1
ATOM 827 N N . ASN A 1 102 ? -10.416 -12.022 -13.194 1.00 81.25 102 ASN A N 1
ATOM 828 C CA . ASN A 1 102 ? -11.084 -12.333 -14.468 1.00 81.25 102 ASN A CA 1
ATOM 829 C C . ASN A 1 102 ? -11.671 -11.093 -15.172 1.00 81.25 102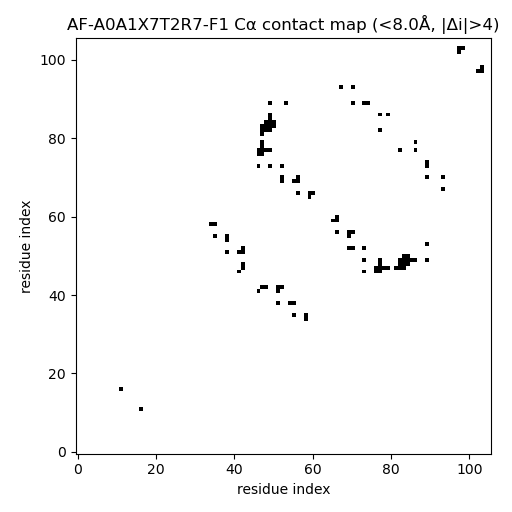 ASN A C 1
ATOM 831 O O . ASN A 1 102 ? -12.737 -11.148 -15.782 1.00 81.25 102 ASN A O 1
ATOM 835 N N . GLN A 1 103 ? -10.984 -9.954 -15.077 1.00 80.19 103 GLN A N 1
ATOM 836 C CA . GLN A 1 103 ? -11.410 -8.683 -15.676 1.00 80.19 103 GLN A CA 1
ATOM 837 C C . GLN A 1 103 ? -10.728 -8.408 -17.023 1.00 80.19 103 GLN A C 1
ATOM 839 O O . GLN A 1 103 ? -10.742 -7.277 -17.513 1.00 80.19 103 GLN A O 1
ATOM 844 N N . LEU A 1 104 ? -10.099 -9.424 -17.613 1.00 76.56 104 LEU A N 1
ATOM 845 C CA . LEU A 1 104 ? -9.486 -9.312 -18.927 1.00 76.56 104 LEU A CA 1
ATOM 846 C C . LEU A 1 104 ? -10.573 -9.386 -20.011 1.00 76.56 104 LEU A C 1
ATOM 848 O O . LEU A 1 104 ? -11.455 -10.243 -19.917 1.00 76.56 104 LEU A O 1
ATOM 852 N N . PRO A 1 105 ? -10.540 -8.500 -21.022 1.00 75.25 105 PRO A N 1
ATOM 853 C CA . PRO A 1 105 ? -11.369 -8.673 -22.207 1.00 75.25 105 PRO A CA 1
ATOM 854 C C . PRO A 1 105 ? -10.968 -9.970 -22.928 1.00 75.25 105 PRO A C 1
ATOM 856 O O . PRO A 1 105 ? -9.776 -10.283 -22.984 1.00 75.25 105 PRO A O 1
ATOM 859 N N . GLU A 1 106 ? -11.957 -10.712 -23.441 1.00 63.38 106 GLU A N 1
ATOM 860 C CA . GLU A 1 106 ? -11.734 -11.865 -24.335 1.00 63.38 106 GLU A CA 1
ATOM 861 C C . GLU A 1 106 ? -10.980 -11.478 -25.616 1.00 63.38 106 GLU A C 1
ATOM 863 O O . GLU A 1 106 ? -11.234 -10.372 -26.156 1.00 63.38 106 GLU A O 1
#

Organism: Amphimedon queenslandica (NCBI:txid400682)

Foldseek 3Di:
DVVVVVPPPPPQDPVNVVVVVVVVVVVVVVVLCVVLVVLVVVCVVPVQEVVSLVVNLVSCPPPVVVNVVSLVSSLVRHDPVRHDDDSVVSVVVVVVVCVVVVVDDD